Protein AF-A0A1B7UA16-F1 (afdb_monomer)

pLDDT: mean 83.26, std 14.71, range [41.12, 97.19]

Radius of gyration: 15.08 Å; Cα contacts (8 Å, |Δi|>4): 225; chains: 1; bounding box: 42×25×51 Å

Sequence (102 aa):
MLPAAKADPAQHTVVYRILGGGDVYSVIPDPGTPVYPASTTTWVSVPWSQTVQVTGSPYLALNYTDKTGGPHDCAIGVDGQSVRLAEHTAGRCAYQIPGPAQ

Secondary structure (DSSP, 8-state):
-PPP----TTEEEEEEEEESSSEEEEEEEESS--BS-TT----EESSEEEEEEEESS-EEEEEEEESS----EEEEEETTEE---SEEETTEEEEEPPPPP-

Mean predicted aligned error: 7.31 Å

Foldseek 3Di:
DPPDPPPPPFKKKKKKWKADFDWWAQWDKVVDDTDDHPPDPDTDTPGDMDIDIDGFWDKIKTFIDDPPPGPIWIWMDINNHTDDFPDTDVRMTIDTRDHPDD

Solvent-accessible surface area (backbone atoms only — not comparable to full-atom values): 5971 Å² total; per-residue (Å²): 132,82,79,76,78,74,78,53,93,45,56,42,47,34,36,45,36,39,43,50,61,59,57,32,27,30,39,35,39,38,80,63,76,60,50,58,61,80,90,43,93,59,73,42,63,42,63,37,74,50,77,40,80,47,64,67,51,49,68,37,36,38,35,35,44,72,82,77,78,58,73,54,45,66,50,52,26,50,72,86,37,80,58,86,58,78,38,81,49,83,44,37,32,26,37,68,47,73,68,81,83,128

Structure (mmCIF, N/CA/C/O backbone):
data_AF-A0A1B7UA16-F1
#
_entry.id   AF-A0A1B7UA16-F1
#
loop_
_atom_site.group_PDB
_atom_site.id
_atom_site.type_symbol
_atom_site.label_atom_id
_atom_site.label_alt_id
_atom_site.label_comp_id
_atom_site.label_asym_id
_atom_site.label_entity_id
_atom_site.label_seq_id
_atom_site.pdbx_PDB_ins_code
_atom_site.Cartn_x
_atom_site.Cartn_y
_atom_site.Cartn_z
_atom_site.occupancy
_atom_site.B_iso_or_equiv
_atom_site.auth_seq_id
_atom_site.auth_comp_id
_atom_site.auth_asym_id
_atom_site.auth_atom_id
_atom_site.pdbx_PDB_model_num
ATOM 1 N N . MET A 1 1 ? -2.210 -14.245 34.899 1.00 41.12 1 MET A N 1
ATOM 2 C CA . MET A 1 1 ? -3.004 -14.230 33.653 1.00 41.12 1 MET A CA 1
ATOM 3 C C . MET A 1 1 ? -2.848 -12.839 33.064 1.00 41.12 1 MET A C 1
ATOM 5 O O . MET A 1 1 ? -3.219 -11.883 33.730 1.00 41.12 1 MET A O 1
ATOM 9 N N . LEU A 1 2 ? -2.170 -12.710 31.922 1.00 43.56 2 LEU A N 1
ATOM 10 C CA . LEU A 1 2 ? -2.014 -11.427 31.224 1.00 43.56 2 LEU A CA 1
ATOM 11 C C . LEU A 1 2 ? -3.396 -11.004 30.696 1.00 43.56 2 LEU A C 1
ATOM 13 O O . LEU A 1 2 ? -4.121 -11.880 30.217 1.00 43.56 2 LEU A O 1
ATOM 17 N N . PRO A 1 3 ? -3.803 -9.728 30.801 1.00 44.41 3 PRO A N 1
ATOM 18 C CA . PRO A 1 3 ? -5.076 -9.301 30.242 1.00 44.41 3 PRO A CA 1
ATOM 19 C C . PRO A 1 3 ? -5.036 -9.519 28.728 1.00 44.41 3 PRO A C 1
ATOM 21 O O . PRO A 1 3 ? -4.104 -9.076 28.058 1.00 44.41 3 PRO A O 1
ATOM 24 N N . ALA A 1 4 ? -6.032 -10.236 28.202 1.00 54.47 4 ALA A N 1
ATOM 25 C CA . ALA A 1 4 ? -6.261 -10.306 26.768 1.00 54.47 4 ALA A CA 1
ATOM 26 C C . ALA A 1 4 ? -6.374 -8.865 26.263 1.00 54.47 4 ALA A C 1
ATOM 28 O O . ALA A 1 4 ? -7.217 -8.111 26.757 1.00 54.47 4 ALA A O 1
ATOM 29 N N . ALA A 1 5 ? -5.478 -8.471 25.354 1.00 51.75 5 ALA A N 1
ATOM 30 C CA . ALA A 1 5 ? -5.551 -7.182 24.688 1.00 51.75 5 ALA A CA 1
ATOM 31 C C . ALA A 1 5 ? -6.972 -7.045 24.140 1.00 51.75 5 ALA A C 1
ATOM 33 O O . ALA A 1 5 ? -7.403 -7.836 23.301 1.00 51.75 5 ALA A O 1
ATOM 34 N N . LYS A 1 6 ? -7.734 -6.114 24.713 1.00 47.56 6 LYS A N 1
ATOM 35 C CA . LYS A 1 6 ? -9.070 -5.774 24.243 1.00 47.56 6 LYS A CA 1
ATOM 36 C C . LYS A 1 6 ? -8.856 -5.319 22.802 1.00 47.56 6 LYS A C 1
ATOM 38 O O . LYS A 1 6 ? -8.224 -4.285 22.608 1.00 47.56 6 LYS A O 1
ATOM 43 N N . ALA A 1 7 ? -9.275 -6.124 21.826 1.00 53.66 7 ALA A N 1
ATOM 44 C CA . ALA A 1 7 ? -9.327 -5.682 20.443 1.00 53.66 7 ALA A CA 1
ATOM 45 C C . ALA A 1 7 ? -10.172 -4.407 20.455 1.00 53.66 7 ALA A C 1
ATOM 47 O O . ALA A 1 7 ? -11.347 -4.452 20.831 1.00 53.66 7 ALA A O 1
ATOM 48 N N . ASP A 1 8 ? -9.535 -3.265 20.208 1.00 62.00 8 ASP A N 1
ATOM 49 C CA . ASP A 1 8 ? -10.258 -2.012 20.083 1.00 62.00 8 ASP A CA 1
ATOM 50 C C . ASP A 1 8 ? -11.186 -2.199 18.876 1.00 62.00 8 ASP A C 1
ATOM 52 O O . ASP A 1 8 ? -10.688 -2.522 17.797 1.00 62.00 8 ASP A O 1
ATOM 56 N N . PRO A 1 9 ? -12.517 -2.085 19.026 1.00 62.09 9 PRO A N 1
ATOM 57 C CA . PRO A 1 9 ? -13.442 -2.257 17.908 1.00 62.09 9 PRO A CA 1
ATOM 58 C C . PRO A 1 9 ? -13.210 -1.242 16.778 1.00 62.09 9 PRO A C 1
ATOM 60 O O . PRO A 1 9 ? -13.787 -1.400 15.708 1.00 62.09 9 PRO A O 1
ATOM 63 N N . ALA A 1 10 ? -12.377 -0.220 17.001 1.00 78.50 10 ALA A N 1
ATOM 64 C CA . ALA A 1 10 ? -11.919 0.712 15.984 1.00 78.50 10 ALA A CA 1
ATOM 65 C C . ALA A 1 10 ? -10.550 0.351 15.373 1.00 78.50 10 ALA A C 1
ATOM 67 O O . ALA A 1 10 ? -10.067 1.107 14.537 1.00 78.50 10 ALA A O 1
ATOM 68 N N . GLN A 1 11 ? -9.881 -0.730 15.788 1.00 89.50 11 GLN A N 1
ATOM 69 C CA . GLN A 1 11 ? -8.592 -1.136 15.226 1.00 89.50 11 GLN A CA 1
ATOM 70 C C . GLN A 1 11 ? -8.780 -1.965 13.953 1.00 89.50 11 GLN A C 1
ATOM 72 O O . GLN A 1 11 ? -9.472 -2.980 13.963 1.00 89.50 11 GLN A O 1
ATOM 77 N N . HIS A 1 12 ? -8.090 -1.564 12.888 1.00 91.06 12 HIS A N 1
ATOM 78 C CA . HIS A 1 12 ? -8.087 -2.247 11.602 1.00 91.06 12 HIS A CA 1
ATOM 79 C C . HIS A 1 12 ? -6.685 -2.738 11.239 1.00 91.06 12 HIS A C 1
ATOM 81 O O . HIS A 1 12 ? -5.692 -2.013 11.373 1.00 91.06 12 HIS A O 1
ATOM 87 N N . THR A 1 13 ? -6.610 -3.958 10.708 1.00 94.69 13 THR A N 1
ATOM 88 C CA . THR A 1 13 ? -5.392 -4.501 10.099 1.00 94.69 13 THR A CA 1
ATOM 89 C C . THR A 1 13 ? -5.377 -4.163 8.617 1.00 94.69 13 THR A C 1
ATOM 91 O O . THR A 1 13 ? -6.146 -4.725 7.839 1.00 94.69 13 THR A O 1
ATOM 94 N N . VAL A 1 14 ? -4.476 -3.277 8.205 1.00 95.94 14 VAL A N 1
ATOM 95 C CA . VAL A 1 14 ? -4.337 -2.853 6.809 1.00 95.94 14 VAL A CA 1
ATOM 96 C C . VAL A 1 14 ? -3.151 -3.558 6.171 1.00 95.94 14 VAL A C 1
ATOM 98 O O . VAL A 1 14 ? -2.067 -3.610 6.746 1.00 95.94 14 VAL A O 1
ATOM 101 N N . VAL A 1 15 ? -3.339 -4.076 4.961 1.00 97.19 15 VAL A N 1
ATOM 102 C CA . VAL A 1 15 ? -2.285 -4.685 4.150 1.00 97.19 15 VAL A CA 1
ATOM 103 C C . VAL A 1 15 ? -2.160 -3.916 2.843 1.00 97.19 15 VAL A C 1
ATOM 105 O O . VAL A 1 15 ? -3.050 -3.966 1.996 1.00 97.19 15 VAL A O 1
ATOM 108 N N . TYR A 1 16 ? -1.030 -3.245 2.661 1.00 96.31 16 TYR A N 1
ATOM 109 C CA . TYR A 1 16 ? -0.641 -2.624 1.401 1.00 96.31 16 TYR A CA 1
ATOM 110 C C . TYR A 1 16 ? 0.088 -3.634 0.530 1.00 96.31 16 TYR A C 1
ATOM 112 O O . TYR A 1 16 ? 0.925 -4.388 1.034 1.00 96.31 16 TYR A O 1
ATOM 120 N N . ARG A 1 17 ? -0.208 -3.653 -0.771 1.00 95.38 17 ARG A N 1
ATOM 121 C CA . ARG A 1 17 ? 0.445 -4.538 -1.738 1.00 95.38 17 ARG A CA 1
ATOM 122 C C . ARG A 1 17 ? 0.779 -3.809 -3.027 1.00 95.38 17 ARG A C 1
ATOM 124 O O . AR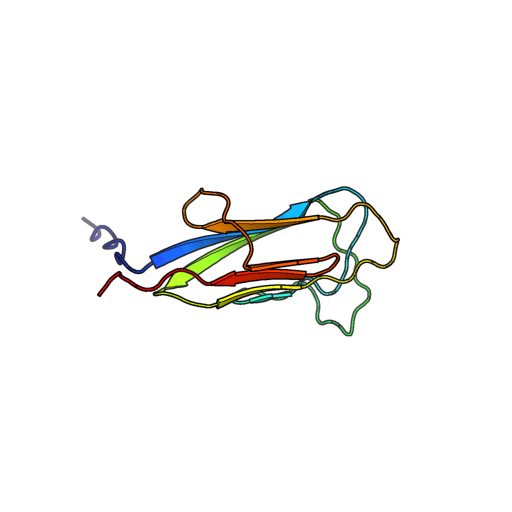G A 1 17 ? -0.053 -3.073 -3.552 1.00 95.38 17 ARG A O 1
ATOM 131 N N . ILE A 1 18 ? 1.960 -4.105 -3.556 1.00 93.31 18 ILE A N 1
ATOM 132 C CA . ILE A 1 18 ? 2.322 -3.866 -4.952 1.00 93.31 18 ILE A CA 1
ATOM 133 C C . ILE A 1 18 ? 2.450 -5.240 -5.604 1.00 93.31 18 ILE A C 1
ATOM 135 O O . ILE A 1 18 ? 3.177 -6.110 -5.119 1.00 93.31 18 ILE A O 1
ATOM 139 N N . LEU A 1 19 ? 1.678 -5.441 -6.659 1.00 91.50 19 LEU A N 1
ATOM 140 C CA . LEU A 1 19 ? 1.534 -6.672 -7.417 1.00 91.50 19 LEU A CA 1
ATOM 141 C C . LEU A 1 19 ? 2.313 -6.565 -8.737 1.00 91.50 19 LEU A C 1
ATOM 143 O O . LEU A 1 19 ? 2.730 -5.482 -9.149 1.00 91.50 19 LEU A O 1
ATOM 147 N N . GLY A 1 20 ? 2.470 -7.701 -9.414 1.00 87.56 20 GLY A N 1
ATOM 148 C CA . GLY A 1 20 ? 3.249 -7.801 -10.648 1.00 87.56 20 GLY A CA 1
ATOM 149 C C . GLY A 1 20 ? 4.704 -8.204 -10.399 1.00 87.56 20 GLY A C 1
ATOM 150 O O . GLY A 1 20 ? 5.063 -8.642 -9.306 1.00 87.56 20 GLY A O 1
ATOM 151 N N . GLY A 1 21 ? 5.521 -8.096 -11.447 1.00 83.06 21 GLY A N 1
ATOM 152 C CA . GLY A 1 21 ? 6.958 -8.392 -11.433 1.00 83.06 21 GLY A CA 1
ATOM 153 C C . GLY A 1 21 ? 7.800 -7.149 -11.735 1.00 83.06 21 GLY A C 1
ATOM 154 O O . GLY A 1 21 ? 7.267 -6.142 -12.193 1.00 83.06 21 GLY A O 1
ATOM 155 N N . GLY A 1 22 ? 9.109 -7.225 -11.488 1.00 84.50 22 GLY A N 1
ATOM 156 C CA . GLY A 1 22 ? 10.053 -6.119 -11.687 1.00 84.50 22 GLY A CA 1
ATOM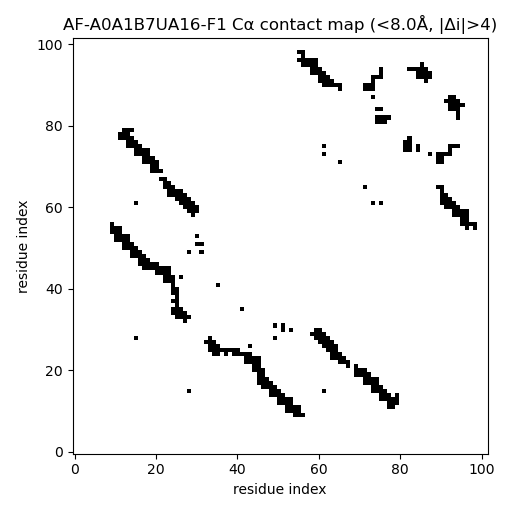 157 C C . GLY A 1 22 ? 10.427 -5.414 -10.384 1.00 84.50 22 GLY A C 1
ATOM 158 O O . GLY A 1 22 ? 10.371 -6.014 -9.309 1.00 84.50 22 GLY A O 1
ATOM 159 N N . ASP A 1 23 ? 10.792 -4.139 -10.489 1.00 86.19 23 ASP A N 1
ATOM 160 C CA . ASP A 1 23 ? 11.268 -3.337 -9.365 1.00 86.19 23 ASP A CA 1
ATOM 161 C C . ASP A 1 23 ? 10.598 -1.960 -9.346 1.00 86.19 23 ASP A C 1
ATOM 163 O O . ASP A 1 23 ? 10.419 -1.312 -10.377 1.00 86.19 23 ASP A O 1
ATOM 167 N N . VAL A 1 24 ? 10.273 -1.490 -8.146 1.00 87.06 24 VAL A N 1
ATOM 168 C CA . VAL A 1 24 ? 9.726 -0.151 -7.891 1.00 87.06 24 VAL A CA 1
ATOM 169 C C . VAL A 1 24 ? 10.636 0.611 -6.928 1.00 87.06 24 VAL A C 1
ATOM 171 O O . VAL A 1 24 ? 11.524 0.034 -6.304 1.00 87.06 24 VAL A O 1
ATOM 174 N N . TYR A 1 25 ? 10.431 1.916 -6.780 1.00 86.88 25 TYR A N 1
ATOM 175 C CA . TYR A 1 25 ? 11.086 2.719 -5.740 1.00 86.88 25 TYR A CA 1
ATOM 176 C C . TYR A 1 25 ? 10.098 3.719 -5.129 1.00 86.88 25 TYR A C 1
ATOM 178 O O . TYR A 1 25 ? 8.984 3.883 -5.629 1.00 86.88 25 TYR A O 1
ATOM 186 N N . SER A 1 26 ? 10.492 4.388 -4.042 1.00 87.19 26 SER A N 1
ATOM 187 C CA . SER A 1 26 ? 9.629 5.325 -3.301 1.00 87.19 26 SER A CA 1
ATOM 188 C C . SER A 1 26 ? 8.319 4.685 -2.823 1.00 87.19 26 SER A C 1
ATOM 190 O O . SER A 1 26 ? 7.243 5.241 -3.039 1.00 87.19 26 SER A O 1
ATOM 192 N N . VAL A 1 27 ? 8.387 3.499 -2.211 1.00 90.81 27 VAL A N 1
ATOM 193 C CA . VAL A 1 27 ? 7.185 2.806 -1.722 1.00 90.81 27 VAL A CA 1
ATOM 194 C C . VAL A 1 27 ? 6.737 3.445 -0.410 1.00 90.81 27 VAL A C 1
ATOM 196 O O . VAL A 1 27 ? 7.375 3.279 0.628 1.00 90.81 27 VAL A O 1
ATOM 199 N N . ILE A 1 28 ? 5.646 4.203 -0.464 1.00 92.19 28 ILE A N 1
ATOM 200 C CA . ILE A 1 28 ? 5.156 5.048 0.627 1.00 92.19 28 ILE A CA 1
ATOM 201 C C . ILE A 1 28 ? 3.724 4.618 0.978 1.00 92.19 28 ILE A C 1
ATOM 203 O O . ILE A 1 28 ? 2.769 5.102 0.361 1.00 92.19 28 ILE A O 1
ATOM 207 N N . PRO A 1 29 ? 3.564 3.688 1.934 1.00 91.94 29 PRO A N 1
ATOM 208 C CA . PRO A 1 29 ? 2.291 3.431 2.593 1.00 91.94 29 PRO A CA 1
ATOM 209 C C . PRO A 1 29 ? 1.985 4.545 3.602 1.00 91.94 29 PRO A C 1
ATOM 211 O O . PRO A 1 29 ? 2.854 4.939 4.381 1.00 91.94 29 PRO A O 1
ATOM 214 N N . ASP A 1 30 ? 0.748 5.025 3.605 1.00 92.19 30 ASP A N 1
ATOM 215 C CA . ASP A 1 30 ? 0.244 6.045 4.519 1.00 92.19 30 ASP A CA 1
ATOM 216 C C . ASP A 1 30 ? -1.128 5.628 5.074 1.00 92.19 30 ASP A C 1
ATOM 218 O O . ASP A 1 30 ? -2.078 5.530 4.297 1.00 92.19 30 ASP A O 1
ATOM 222 N N . PRO A 1 31 ? -1.257 5.352 6.384 1.00 88.69 31 PRO A N 1
ATOM 223 C CA . PRO A 1 31 ? -0.182 5.299 7.375 1.00 88.69 31 PRO A CA 1
ATOM 224 C C . PRO A 1 31 ? 0.732 4.088 7.152 1.00 88.69 31 PRO A C 1
ATOM 226 O O . PRO A 1 31 ? 0.285 3.024 6.727 1.00 88.69 31 PRO A O 1
ATOM 229 N N . GLY A 1 32 ? 2.012 4.228 7.487 1.00 85.50 32 GLY A N 1
ATOM 230 C CA . GLY A 1 32 ? 2.992 3.153 7.375 1.00 85.50 32 GLY A CA 1
ATOM 231 C C . GLY A 1 32 ? 4.423 3.663 7.446 1.00 85.50 32 GLY A C 1
ATOM 232 O O . GLY A 1 32 ? 4.671 4.837 7.712 1.00 85.50 32 GLY A O 1
ATOM 233 N N . THR A 1 33 ? 5.385 2.759 7.255 1.00 84.88 33 THR A N 1
ATOM 234 C CA . THR A 1 33 ? 6.800 3.142 7.158 1.00 84.88 33 THR A CA 1
ATOM 235 C C . THR A 1 33 ? 7.201 3.196 5.688 1.00 84.88 33 THR A C 1
ATOM 237 O O . THR A 1 33 ? 7.190 2.141 5.043 1.00 84.88 33 THR A O 1
ATOM 240 N N . PRO A 1 34 ? 7.575 4.380 5.165 1.00 81.19 34 PRO A N 1
ATOM 241 C CA . PRO A 1 34 ? 8.131 4.511 3.827 1.00 81.19 34 PRO A CA 1
ATOM 242 C C . PRO A 1 34 ? 9.360 3.622 3.650 1.00 81.19 34 PRO A C 1
ATOM 244 O O . PRO A 1 34 ? 10.271 3.624 4.482 1.00 81.19 34 PRO A O 1
ATOM 247 N N . VAL A 1 35 ? 9.404 2.879 2.550 1.00 81.62 35 VAL A N 1
ATOM 248 C CA . VAL A 1 35 ? 10.573 2.098 2.155 1.00 81.62 35 VAL A CA 1
ATOM 249 C C . VAL A 1 35 ? 11.401 2.946 1.207 1.00 81.62 35 VAL A C 1
ATOM 251 O O . VAL A 1 35 ? 11.040 3.121 0.043 1.00 81.62 35 VAL A O 1
ATOM 254 N N . TYR A 1 36 ? 12.518 3.431 1.751 1.00 67.69 36 TYR A N 1
ATOM 255 C CA . TYR A 1 36 ? 13.446 4.370 1.129 1.00 67.69 36 TYR A CA 1
ATOM 256 C C . TYR A 1 36 ? 12.784 5.726 0.788 1.00 67.69 36 TYR A C 1
ATOM 258 O O . TYR A 1 36 ? 11.713 5.782 0.186 1.00 67.69 36 TYR A O 1
ATOM 266 N N . PRO A 1 37 ? 13.378 6.866 1.183 1.00 58.75 37 PRO A N 1
ATOM 267 C CA . PRO A 1 37 ? 12.828 8.166 0.817 1.00 58.75 37 PRO A CA 1
ATOM 268 C C . PRO A 1 37 ? 12.840 8.340 -0.707 1.00 58.75 37 PRO A C 1
ATOM 270 O O . PRO A 1 37 ? 13.713 7.802 -1.395 1.00 58.75 37 PRO A O 1
ATOM 273 N N . ALA A 1 38 ? 11.912 9.147 -1.232 1.00 57.25 38 ALA A N 1
ATOM 274 C CA . ALA A 1 38 ? 11.761 9.373 -2.675 1.00 57.25 38 ALA A CA 1
ATOM 275 C C . ALA A 1 38 ? 13.031 9.903 -3.379 1.00 57.25 38 ALA A C 1
ATOM 277 O O . ALA A 1 38 ? 13.138 9.866 -4.602 1.00 57.25 38 ALA A O 1
ATOM 278 N N . SER A 1 39 ? 14.017 10.374 -2.609 1.00 60.34 39 SER A N 1
ATOM 279 C CA . SER A 1 39 ? 15.330 10.823 -3.076 1.00 60.34 39 SER A CA 1
ATOM 280 C C . SER A 1 39 ? 16.330 9.698 -3.378 1.00 60.34 39 SER A C 1
ATOM 282 O O . SER A 1 39 ? 17.421 9.987 -3.866 1.00 60.34 39 SER A O 1
ATOM 284 N N . THR A 1 40 ? 15.998 8.431 -3.108 1.00 61.22 40 THR A N 1
ATOM 285 C CA . THR A 1 40 ? 16.888 7.283 -3.351 1.00 61.22 40 THR A CA 1
ATOM 286 C C . THR A 1 40 ? 16.299 6.311 -4.374 1.00 61.22 40 THR A C 1
ATOM 288 O O . THR A 1 40 ? 15.213 5.775 -4.182 1.00 61.22 40 THR A O 1
ATOM 291 N N . THR A 1 41 ? 17.040 6.031 -5.452 1.00 67.44 41 THR A N 1
ATOM 292 C CA . THR A 1 41 ? 16.738 4.986 -6.458 1.00 67.44 41 THR A CA 1
ATOM 293 C C . THR A 1 41 ? 17.093 3.581 -5.961 1.00 67.44 41 THR A C 1
ATOM 295 O O . THR A 1 41 ? 17.626 2.762 -6.709 1.00 67.44 41 THR A O 1
ATOM 298 N N . THR A 1 42 ? 16.859 3.305 -4.678 1.00 77.62 42 THR A N 1
ATOM 299 C CA . THR A 1 42 ? 17.030 1.957 -4.139 1.00 77.62 42 THR A CA 1
ATOM 300 C C . THR A 1 42 ? 15.810 1.138 -4.527 1.00 77.62 42 THR A C 1
ATOM 302 O O . THR A 1 42 ? 14.682 1.486 -4.179 1.00 77.62 42 THR A O 1
ATOM 305 N N . TRP A 1 43 ? 16.055 0.074 -5.282 1.00 80.31 43 TRP A N 1
ATOM 306 C CA . TRP A 1 43 ? 15.018 -0.776 -5.848 1.00 80.31 43 TRP A CA 1
ATOM 307 C C . TRP A 1 43 ? 14.387 -1.670 -4.787 1.00 80.31 43 TRP A C 1
ATOM 309 O O . TRP A 1 43 ? 15.074 -2.247 -3.942 1.00 80.31 43 TRP A O 1
ATOM 319 N N . VAL A 1 44 ? 13.068 -1.794 -4.868 1.00 84.75 44 VAL A N 1
ATOM 320 C CA . VAL A 1 44 ? 12.261 -2.737 -4.106 1.00 84.75 44 VAL A CA 1
ATOM 321 C C . VAL A 1 44 ? 11.656 -3.707 -5.107 1.00 84.75 44 VAL A C 1
ATOM 323 O O . VAL A 1 44 ? 10.829 -3.316 -5.933 1.00 84.75 44 VAL A O 1
ATOM 326 N N . SER A 1 45 ? 12.067 -4.968 -5.034 1.00 86.88 45 SER A N 1
ATOM 327 C CA . SER A 1 45 ? 11.510 -6.005 -5.897 1.00 86.88 45 SER A CA 1
ATOM 328 C C . SER A 1 45 ? 10.052 -6.281 -5.547 1.00 86.88 45 SER A C 1
ATOM 330 O O . SER A 1 45 ? 9.679 -6.324 -4.371 1.00 86.88 45 SER A O 1
ATOM 332 N N . VAL A 1 46 ? 9.231 -6.472 -6.579 1.00 88.38 46 VAL A N 1
ATOM 333 C CA . VAL A 1 46 ? 7.822 -6.854 -6.441 1.00 88.38 46 VAL A CA 1
ATOM 334 C C . VAL A 1 46 ? 7.642 -8.367 -6.669 1.00 88.38 46 VAL A C 1
ATOM 336 O O . VAL A 1 46 ? 8.412 -8.967 -7.424 1.00 88.38 46 VAL A O 1
ATOM 339 N N . PRO A 1 47 ? 6.654 -9.018 -6.022 1.00 91.69 47 PRO A N 1
ATOM 340 C CA . PRO A 1 47 ? 5.599 -8.430 -5.194 1.00 91.69 47 PRO A CA 1
ATOM 341 C C . PRO A 1 47 ? 6.110 -7.900 -3.848 1.00 91.69 47 PRO A C 1
ATOM 343 O O . PRO A 1 47 ? 6.949 -8.517 -3.197 1.00 91.69 47 PRO A O 1
ATOM 346 N N . TRP A 1 48 ? 5.563 -6.764 -3.418 1.00 91.94 48 TRP A N 1
ATOM 347 C CA . TRP A 1 48 ? 5.871 -6.142 -2.129 1.00 91.94 48 TRP A CA 1
ATOM 348 C C . TRP A 1 48 ? 4.611 -6.040 -1.275 1.00 91.94 48 TRP A C 1
ATOM 350 O O . TRP A 1 48 ? 3.516 -5.809 -1.795 1.00 91.94 48 TRP A O 1
ATOM 360 N N . SER A 1 49 ? 4.758 -6.174 0.044 1.00 94.75 49 SER A N 1
ATOM 361 C CA . SER A 1 49 ? 3.659 -5.929 0.975 1.00 94.75 49 SER A CA 1
ATOM 362 C C . SER A 1 49 ? 4.118 -5.404 2.326 1.00 94.75 49 SER A C 1
ATOM 364 O O . SER A 1 49 ? 5.170 -5.809 2.822 1.00 94.75 49 SER A O 1
ATOM 366 N N . GLN A 1 50 ? 3.271 -4.598 2.962 1.00 94.50 50 GLN A N 1
ATOM 367 C CA . GLN A 1 50 ? 3.423 -4.182 4.355 1.00 94.50 50 GLN A CA 1
ATOM 368 C C . GLN A 1 50 ? 2.079 -4.269 5.075 1.00 94.50 50 GLN A C 1
ATOM 370 O O . GLN A 1 50 ? 1.053 -3.847 4.541 1.00 94.50 50 GLN A O 1
ATOM 375 N N . THR A 1 51 ? 2.108 -4.787 6.300 1.00 95.50 51 THR A N 1
ATOM 376 C CA . THR A 1 51 ? 0.956 -4.815 7.203 1.00 95.50 51 THR A CA 1
ATOM 377 C C . THR A 1 51 ? 1.116 -3.734 8.261 1.00 95.50 51 THR A C 1
ATOM 379 O O . THR A 1 51 ? 2.166 -3.651 8.898 1.00 95.50 51 THR A O 1
ATOM 382 N N . VAL A 1 52 ? 0.074 -2.937 8.477 1.00 93.38 52 VAL A N 1
ATOM 383 C CA . VAL A 1 52 ? 0.025 -1.897 9.509 1.00 93.38 52 VAL A CA 1
ATOM 384 C C . VAL A 1 52 ? -1.255 -2.023 10.329 1.00 93.38 52 VAL A C 1
ATOM 386 O O . VAL A 1 52 ? -2.257 -2.570 9.870 1.00 93.38 52 VAL A O 1
ATOM 389 N N . GLN A 1 53 ? -1.212 -1.521 11.558 1.00 93.25 53 GLN A N 1
ATOM 390 C CA . GLN A 1 53 ? -2.382 -1.401 12.422 1.00 93.25 53 GLN A CA 1
ATOM 391 C C . GLN A 1 53 ? -2.804 0.060 12.457 1.00 93.25 53 GLN A C 1
ATOM 393 O O . GLN A 1 53 ? -1.973 0.932 12.716 1.00 93.25 53 GLN A O 1
ATOM 398 N N . VAL A 1 54 ? -4.081 0.322 12.207 1.00 91.44 54 VAL A N 1
ATOM 399 C CA . VAL A 1 54 ? -4.653 1.672 12.242 1.00 91.44 54 VAL A CA 1
ATOM 400 C C . VAL A 1 54 ? -5.867 1.693 13.153 1.00 91.44 54 VAL A C 1
ATOM 402 O O . VAL A 1 54 ? -6.418 0.641 13.463 1.00 91.44 54 VAL A O 1
ATOM 405 N N . THR A 1 55 ? -6.287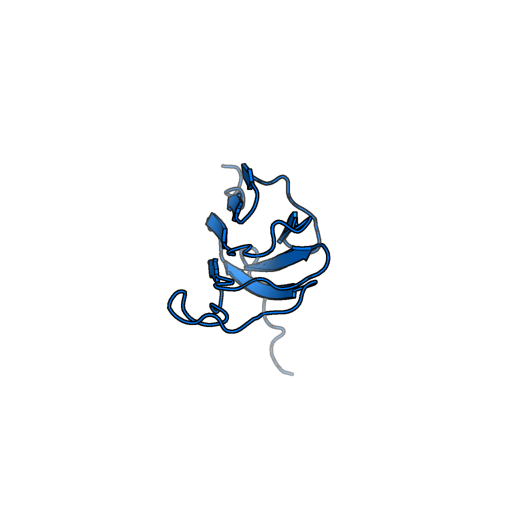 2.877 13.587 1.00 89.62 55 THR A N 1
ATOM 406 C CA . THR A 1 55 ? -7.494 3.044 14.398 1.00 89.62 55 THR A CA 1
ATOM 407 C C . THR A 1 55 ? -8.461 4.033 13.758 1.00 89.62 55 THR A C 1
ATOM 409 O O . THR A 1 55 ? -8.050 4.990 13.101 1.00 89.62 55 THR A O 1
ATOM 412 N N . GLY A 1 56 ? -9.757 3.807 13.961 1.00 87.00 56 GLY A N 1
ATOM 413 C CA . GLY A 1 56 ? -10.837 4.636 13.440 1.00 87.00 56 GLY A CA 1
ATOM 414 C C . GLY A 1 56 ? -11.012 4.496 11.930 1.00 87.00 56 GLY A C 1
ATOM 415 O O . GLY A 1 56 ? -10.834 3.426 11.360 1.00 87.00 56 GLY A O 1
ATOM 416 N N . SER A 1 57 ? -11.341 5.607 11.277 1.00 89.69 57 SER A N 1
ATOM 417 C CA . SER A 1 57 ? -11.658 5.653 9.847 1.00 89.69 57 SER A CA 1
ATOM 418 C C . SER A 1 57 ? -10.638 6.505 9.085 1.00 89.69 57 SER A C 1
ATOM 420 O O . SER A 1 57 ? -10.988 7.575 8.583 1.00 89.69 57 SER A O 1
ATOM 422 N N . PRO A 1 58 ? -9.351 6.117 9.043 1.00 90.56 58 PRO A N 1
ATOM 423 C CA . PRO A 1 58 ? -8.337 6.894 8.353 1.00 90.56 58 PRO A CA 1
ATOM 424 C C . PRO A 1 58 ? -8.453 6.749 6.835 1.00 90.56 58 PRO A C 1
ATOM 426 O O . PRO A 1 58 ? -8.983 5.768 6.299 1.00 90.56 58 PRO A O 1
ATOM 429 N N . TYR A 1 59 ? -7.891 7.740 6.154 1.00 93.44 59 TYR A N 1
ATOM 430 C CA . TYR A 1 59 ? -7.540 7.624 4.752 1.00 93.44 59 TYR A CA 1
ATOM 431 C C . TYR A 1 59 ? -6.277 6.768 4.626 1.00 93.44 59 TYR A C 1
ATOM 433 O O . TYR A 1 59 ? -5.318 6.960 5.371 1.00 93.44 59 TYR A O 1
ATOM 441 N N . LEU A 1 60 ? -6.301 5.818 3.701 1.00 95.62 60 LEU A N 1
ATOM 442 C CA . LEU A 1 60 ? -5.205 4.914 3.390 1.00 95.62 60 LEU A CA 1
ATOM 443 C C . LEU A 1 60 ? -4.703 5.223 1.985 1.00 95.62 60 LEU A C 1
ATOM 445 O O . LEU A 1 60 ? -5.497 5.283 1.042 1.00 95.62 60 LEU A O 1
ATOM 449 N N . ALA A 1 61 ? -3.394 5.342 1.818 1.00 96.38 61 ALA A N 1
ATOM 450 C CA . ALA A 1 61 ? -2.763 5.50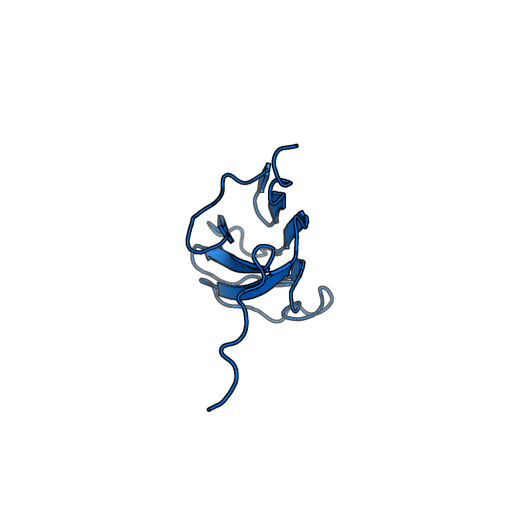1 0.521 1.00 96.38 61 ALA A CA 1
ATOM 451 C C . ALA A 1 61 ? -1.509 4.640 0.402 1.00 96.38 61 ALA A C 1
ATOM 453 O O . ALA A 1 61 ? -0.773 4.421 1.357 1.00 96.38 61 ALA A O 1
ATOM 454 N N . LEU A 1 62 ? -1.248 4.172 -0.810 1.00 95.38 62 LEU A N 1
ATOM 455 C CA . LEU A 1 62 ? -0.004 3.535 -1.196 1.00 95.38 62 LEU A CA 1
ATOM 456 C C . LEU A 1 62 ? 0.491 4.210 -2.459 1.00 95.38 62 LEU A C 1
ATOM 458 O O . LEU A 1 62 ? -0.155 4.105 -3.499 1.00 95.38 62 LEU A O 1
ATOM 462 N N . ASN A 1 63 ? 1.638 4.871 -2.364 1.00 92.75 63 ASN A N 1
ATOM 463 C CA . ASN A 1 63 ? 2.314 5.478 -3.502 1.00 92.75 63 ASN A CA 1
ATOM 464 C C . ASN A 1 63 ? 3.579 4.685 -3.822 1.00 92.75 63 ASN A C 1
ATOM 466 O O . ASN A 1 63 ? 4.269 4.222 -2.915 1.00 92.75 63 ASN A O 1
ATOM 470 N N . TYR A 1 64 ? 3.888 4.531 -5.101 1.00 90.56 64 TYR A N 1
ATOM 471 C CA . TYR A 1 64 ? 5.132 3.940 -5.578 1.00 90.56 64 TYR A CA 1
ATOM 472 C C . TYR A 1 64 ? 5.475 4.517 -6.947 1.00 90.56 64 TYR A C 1
ATOM 474 O O . TYR A 1 64 ? 4.601 4.972 -7.681 1.00 90.56 64 TYR A O 1
ATOM 482 N N . THR A 1 65 ? 6.755 4.519 -7.303 1.00 87.44 65 THR A N 1
ATOM 483 C CA . THR A 1 65 ? 7.188 4.940 -8.635 1.00 87.44 65 THR A CA 1
ATOM 484 C C . THR A 1 65 ? 7.664 3.740 -9.434 1.00 87.44 65 THR A C 1
ATOM 486 O O . THR A 1 65 ? 8.591 3.034 -9.030 1.00 87.44 65 THR A O 1
ATOM 489 N N . ASP A 1 66 ? 7.024 3.531 -10.579 1.00 79.56 66 ASP A N 1
ATOM 490 C CA . ASP A 1 66 ? 7.479 2.606 -11.605 1.00 79.56 66 ASP A CA 1
ATOM 491 C C . ASP A 1 66 ? 8.443 3.332 -12.552 1.00 79.56 66 ASP A C 1
ATOM 493 O O . ASP A 1 66 ? 8.125 4.390 -13.096 1.00 79.56 66 ASP A O 1
ATOM 497 N N . LYS A 1 67 ? 9.640 2.770 -12.737 1.00 66.94 67 LYS A N 1
ATOM 498 C CA . LYS A 1 67 ? 10.614 3.255 -13.724 1.00 66.94 67 LYS A CA 1
ATOM 499 C C . LYS A 1 67 ? 10.621 2.429 -15.007 1.00 66.94 67 LYS A C 1
ATOM 501 O O . LYS A 1 67 ? 11.055 2.923 -16.044 1.00 66.94 67 LYS A O 1
ATOM 506 N N . THR A 1 68 ? 10.223 1.165 -14.924 1.00 67.00 68 THR A N 1
ATOM 507 C CA . THR A 1 68 ? 10.375 0.191 -16.010 1.00 67.00 68 THR A CA 1
ATOM 508 C C . THR A 1 68 ? 9.154 0.103 -16.918 1.00 67.00 68 THR A C 1
ATOM 510 O O . THR A 1 68 ? 9.259 -0.480 -17.994 1.00 67.00 68 THR A O 1
ATOM 513 N N . GLY A 1 69 ? 8.027 0.715 -16.538 1.00 62.91 69 GLY A N 1
ATOM 514 C CA . GLY A 1 69 ? 6.777 0.610 -17.292 1.00 62.91 69 GLY A CA 1
ATOM 515 C C . GLY A 1 69 ? 6.186 -0.799 -17.216 1.00 62.91 69 GLY A C 1
ATOM 516 O O . GLY A 1 69 ? 5.539 -1.245 -18.164 1.00 62.91 69 GLY A O 1
ATOM 517 N N . GLY A 1 70 ? 6.489 -1.537 -16.142 1.00 65.94 70 GLY A N 1
ATOM 518 C CA . GLY A 1 70 ? 6.035 -2.910 -15.944 1.00 65.94 70 GLY A CA 1
ATOM 519 C C . GLY A 1 70 ? 4.540 -2.976 -15.609 1.00 65.94 70 GLY A C 1
ATOM 520 O O . GLY A 1 70 ? 3.933 -1.961 -15.260 1.00 65.94 70 GLY A O 1
ATOM 521 N N . PRO A 1 71 ? 3.905 -4.162 -15.681 1.00 73.56 71 PRO A N 1
ATOM 522 C CA . PRO A 1 71 ? 2.531 -4.345 -15.222 1.00 73.56 71 PRO A CA 1
ATOM 523 C C . PRO A 1 71 ? 2.497 -4.327 -13.686 1.00 73.56 71 PRO A C 1
ATOM 525 O O . PRO A 1 71 ? 2.353 -5.365 -13.041 1.00 73.56 71 PRO A O 1
ATOM 528 N N . HIS A 1 72 ? 2.688 -3.148 -13.098 1.00 85.12 72 HIS A N 1
ATOM 529 C CA . HIS A 1 72 ? 2.569 -2.940 -11.666 1.00 85.12 72 HIS A CA 1
ATOM 530 C C . HIS A 1 72 ? 1.137 -2.576 -11.334 1.00 85.12 72 HIS A C 1
ATOM 532 O O . HIS A 1 72 ? 0.601 -1.587 -11.835 1.00 85.12 72 HIS A O 1
ATOM 538 N N . ASP A 1 73 ? 0.559 -3.351 -10.434 1.00 90.19 73 ASP A N 1
ATOM 539 C CA . ASP A 1 73 ? -0.745 -3.066 -9.864 1.00 90.19 73 ASP A CA 1
ATOM 540 C C . ASP A 1 73 ? -0.603 -2.871 -8.353 1.00 90.19 73 ASP A C 1
ATOM 542 O O . ASP A 1 73 ? 0.395 -3.277 -7.755 1.00 90.19 73 ASP A O 1
ATOM 546 N N . CYS A 1 74 ? -1.574 -2.242 -7.711 1.00 92.62 74 CYS A N 1
ATOM 547 C CA . CYS A 1 74 ? -1.588 -2.088 -6.267 1.00 92.62 74 CYS A CA 1
ATOM 548 C C . CYS A 1 74 ? -2.928 -2.503 -5.674 1.00 92.62 74 CYS A C 1
ATOM 550 O O . CYS A 1 74 ? -3.977 -2.451 -6.310 1.00 92.62 74 CYS A O 1
ATOM 552 N N . ALA A 1 75 ? -2.881 -2.943 -4.421 1.00 95.44 75 ALA A N 1
ATOM 553 C CA . ALA A 1 75 ? -4.065 -3.341 -3.683 1.00 95.44 75 ALA A CA 1
ATOM 554 C C . ALA A 1 75 ? -3.949 -2.936 -2.217 1.00 95.44 75 ALA A C 1
ATOM 556 O O . ALA A 1 75 ? -2.865 -2.945 -1.628 1.00 95.44 75 ALA A O 1
ATOM 557 N N . ILE A 1 76 ? -5.099 -2.623 -1.626 1.00 96.81 76 ILE A N 1
ATOM 558 C CA . ILE A 1 76 ? -5.250 -2.395 -0.192 1.00 96.81 76 ILE A CA 1
ATOM 559 C C . ILE A 1 76 ? -6.222 -3.452 0.332 1.00 96.81 76 ILE A C 1
ATOM 561 O O . ILE A 1 76 ? -7.281 -3.691 -0.251 1.00 96.81 76 ILE A O 1
ATOM 565 N N . GLY A 1 77 ? -5.835 -4.125 1.408 1.00 96.50 77 GLY A N 1
ATOM 566 C CA . GLY A 1 77 ? -6.709 -5.000 2.176 1.00 96.50 77 GLY A CA 1
ATOM 567 C C . GLY A 1 77 ? -6.947 -4.417 3.560 1.00 96.50 77 GLY A C 1
ATOM 568 O O . GLY A 1 77 ? -6.018 -3.882 4.156 1.00 96.50 77 GLY A O 1
ATOM 569 N N . VAL A 1 78 ? -8.166 -4.534 4.072 1.00 94.62 78 VAL A N 1
ATOM 5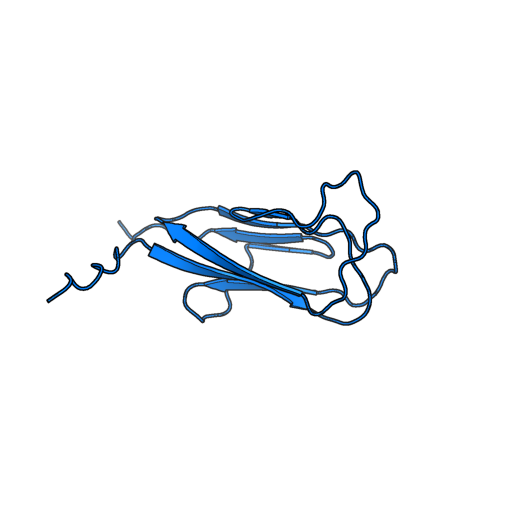70 C CA . VAL A 1 78 ? -8.542 -4.131 5.431 1.00 94.62 78 VAL A CA 1
ATOM 571 C C . VAL A 1 78 ? -9.210 -5.327 6.097 1.00 94.62 78 VAL A C 1
ATOM 573 O O . VAL A 1 78 ? -10.095 -5.944 5.510 1.00 94.62 78 VAL A O 1
ATOM 576 N N . ASP A 1 79 ? -8.727 -5.713 7.275 1.00 92.88 79 ASP A N 1
ATOM 577 C CA . ASP A 1 79 ? -9.239 -6.831 8.081 1.00 92.88 79 ASP A CA 1
ATOM 578 C C . ASP A 1 79 ? -9.337 -8.159 7.312 1.00 92.88 79 ASP A C 1
ATOM 580 O O . ASP A 1 79 ? -10.252 -8.962 7.478 1.00 92.88 79 ASP A O 1
ATOM 584 N N . GLY A 1 80 ? -8.359 -8.394 6.433 1.00 91.69 80 GLY A N 1
ATOM 585 C CA . GLY A 1 80 ? -8.287 -9.591 5.593 1.00 91.69 80 GLY A CA 1
ATOM 586 C C . GLY A 1 80 ? -9.157 -9.544 4.333 1.00 91.69 80 GLY A C 1
ATOM 587 O O . GLY A 1 80 ? -9.104 -10.480 3.537 1.00 91.69 80 GLY A O 1
ATOM 588 N N . GLN A 1 81 ? -9.906 -8.463 4.104 1.00 93.25 81 GLN A N 1
ATOM 589 C CA . GLN A 1 81 ? -10.752 -8.279 2.926 1.00 93.25 81 GLN A CA 1
ATOM 590 C C . GLN A 1 81 ? -10.118 -7.304 1.932 1.00 93.25 81 GLN A C 1
ATOM 592 O O . GLN A 1 81 ? -9.616 -6.249 2.317 1.00 93.25 81 GLN A O 1
ATOM 597 N N . SER A 1 82 ? -10.163 -7.627 0.637 1.00 93.31 82 SER A N 1
ATOM 598 C CA . SER A 1 82 ? -9.816 -6.657 -0.407 1.00 93.31 82 SER A CA 1
ATOM 599 C C . SER A 1 82 ? -10.876 -5.563 -0.471 1.00 93.31 82 SER A C 1
ATOM 601 O O . SER A 1 82 ? -12.072 -5.856 -0.490 1.00 93.31 82 SER A O 1
ATOM 603 N N . VAL A 1 83 ? -10.438 -4.309 -0.542 1.00 94.19 83 VAL A N 1
ATOM 604 C CA . VAL A 1 83 ? -11.347 -3.161 -0.590 1.00 94.19 83 VAL A CA 1
ATOM 605 C C . VAL A 1 83 ? -11.508 -2.638 -2.009 1.00 94.19 83 VAL A C 1
ATOM 607 O O . VAL A 1 83 ? -10.615 -2.763 -2.850 1.00 94.19 83 VAL A O 1
ATOM 610 N N . ARG A 1 84 ? -12.652 -2.006 -2.276 1.00 94.19 84 ARG A N 1
ATOM 611 C CA . ARG A 1 84 ? -12.833 -1.236 -3.502 1.00 94.19 84 ARG A CA 1
ATOM 612 C C . ARG A 1 84 ? -12.106 0.092 -3.344 1.00 94.19 84 ARG A C 1
ATOM 614 O O . ARG A 1 84 ? -12.539 0.947 -2.577 1.00 94.19 84 ARG A O 1
ATOM 621 N N . LEU A 1 85 ? -11.011 0.239 -4.073 1.00 94.81 85 LEU A N 1
ATOM 622 C CA . LEU A 1 85 ? -10.184 1.435 -4.039 1.00 94.81 85 LEU A CA 1
ATOM 623 C C . LEU A 1 85 ? -10.978 2.662 -4.503 1.00 94.81 85 LEU A C 1
ATOM 625 O O . LEU A 1 85 ? -11.719 2.603 -5.487 1.00 94.81 85 LEU A O 1
ATOM 629 N N . ALA A 1 86 ? -10.814 3.765 -3.777 1.00 93.00 86 ALA A N 1
ATOM 630 C CA . ALA A 1 86 ? -11.321 5.073 -4.177 1.00 93.00 86 ALA A CA 1
ATOM 631 C C . ALA A 1 86 ? -10.478 5.647 -5.323 1.00 93.00 86 ALA A C 1
ATOM 633 O O . ALA A 1 86 ? -11.008 6.294 -6.222 1.00 93.00 86 ALA A O 1
ATOM 634 N N . GLU A 1 87 ? -9.174 5.362 -5.305 1.00 93.12 87 GLU A N 1
ATOM 635 C CA . GLU A 1 87 ? -8.241 5.730 -6.363 1.00 93.12 87 GLU A CA 1
ATOM 636 C C . GLU A 1 87 ? -7.383 4.523 -6.717 1.00 93.12 87 GLU A C 1
ATOM 638 O O . GLU A 1 87 ? -6.822 3.872 -5.833 1.00 93.12 87 GLU A O 1
ATOM 643 N N . HIS A 1 88 ? -7.308 4.216 -8.008 1.00 94.69 88 HIS A N 1
ATOM 644 C CA . HIS A 1 88 ? -6.597 3.053 -8.520 1.00 94.69 88 HIS A CA 1
ATOM 645 C C . HIS A 1 88 ? -5.943 3.407 -9.850 1.00 94.69 88 HIS A C 1
ATOM 647 O O . HIS A 1 88 ? -6.567 3.362 -10.909 1.00 94.69 88 HIS A O 1
ATOM 653 N N . THR A 1 89 ? -4.688 3.833 -9.775 1.00 88.81 89 THR A N 1
ATOM 654 C CA . THR A 1 89 ? -3.879 4.235 -10.927 1.00 88.81 89 THR A CA 1
ATOM 655 C C . THR A 1 89 ? -2.488 3.628 -10.815 1.00 88.81 89 THR A C 1
ATOM 657 O O . THR A 1 89 ? -2.032 3.309 -9.717 1.00 88.81 89 THR A O 1
ATOM 660 N N . ALA A 1 90 ? -1.763 3.527 -11.929 1.00 83.44 90 ALA A N 1
ATOM 661 C CA . ALA A 1 90 ? -0.352 3.150 -11.882 1.00 83.44 90 ALA A CA 1
ATOM 662 C C . ALA A 1 90 ? 0.416 4.075 -10.916 1.00 83.44 90 ALA A C 1
ATOM 664 O O . ALA A 1 90 ? 0.342 5.299 -11.027 1.00 83.44 90 ALA A O 1
ATOM 665 N N . GLY A 1 91 ? 1.110 3.485 -9.942 1.00 88.06 91 GLY A N 1
ATOM 666 C CA . GLY A 1 91 ? 1.878 4.215 -8.932 1.00 88.06 91 GLY A CA 1
ATOM 667 C C . GLY A 1 91 ? 1.080 4.702 -7.721 1.00 88.06 91 GLY A C 1
ATOM 668 O O . GLY A 1 91 ? 1.680 5.242 -6.791 1.00 88.06 91 GLY A O 1
ATOM 669 N N . ARG A 1 92 ? -0.251 4.521 -7.687 1.00 92.56 92 ARG A N 1
ATOM 670 C CA . ARG A 1 92 ? -1.057 4.951 -6.540 1.00 92.56 92 ARG A CA 1
ATOM 671 C C . ARG A 1 92 ? -2.355 4.173 -6.342 1.00 92.56 92 ARG A C 1
ATOM 673 O O . ARG A 1 92 ? -3.211 4.123 -7.222 1.00 92.56 92 ARG A O 1
ATOM 680 N N . CYS A 1 93 ? -2.541 3.689 -5.118 1.00 95.56 93 CYS A N 1
ATOM 681 C CA . CYS A 1 93 ? -3.809 3.170 -4.621 1.00 95.56 93 CYS A CA 1
ATOM 682 C C . CYS A 1 93 ? -4.255 3.949 -3.392 1.00 95.56 93 CYS A C 1
ATOM 684 O O . CYS A 1 93 ? -3.429 4.265 -2.538 1.00 95.56 93 CYS A O 1
ATOM 686 N N . ALA A 1 94 ? -5.551 4.217 -3.269 1.00 96.56 94 ALA A N 1
ATOM 687 C CA . ALA A 1 94 ? -6.096 4.827 -2.067 1.00 96.56 94 ALA A CA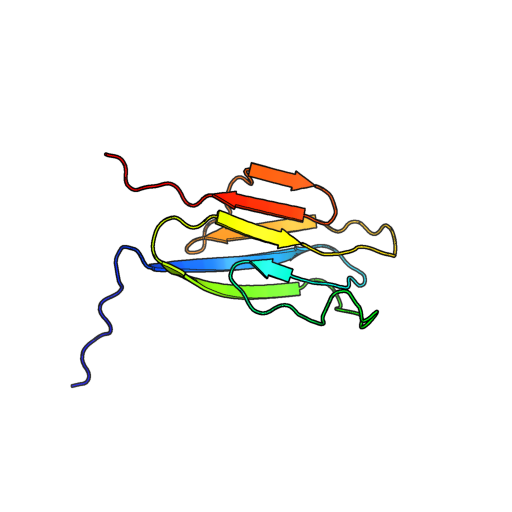 1
ATOM 688 C C . ALA A 1 94 ? -7.479 4.297 -1.698 1.00 96.56 94 ALA A C 1
ATOM 690 O O . ALA A 1 94 ? -8.272 3.900 -2.555 1.00 96.56 94 ALA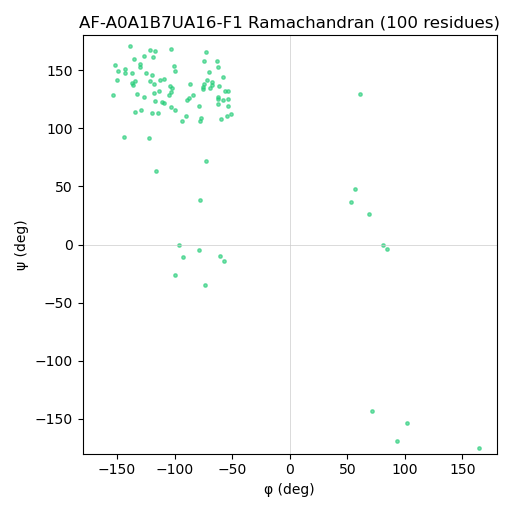 A O 1
ATOM 691 N N . TYR A 1 95 ? -7.769 4.313 -0.403 1.00 96.19 95 TYR A N 1
ATOM 692 C CA . TYR A 1 95 ? -9.028 3.868 0.171 1.00 96.19 95 TYR A CA 1
ATOM 693 C C . TYR A 1 95 ? -9.343 4.652 1.442 1.00 96.19 95 TYR A C 1
ATOM 695 O O . TYR A 1 95 ? -8.462 4.915 2.248 1.00 96.19 95 TYR A O 1
ATOM 703 N N . GLN A 1 96 ? -10.612 4.979 1.647 1.00 95.12 96 GLN A N 1
ATOM 704 C CA . GLN A 1 96 ? -11.094 5.570 2.889 1.00 95.12 96 GLN A CA 1
ATOM 705 C C . GLN A 1 96 ? -11.813 4.482 3.682 1.00 95.12 96 GLN A C 1
ATOM 707 O O . GLN A 1 96 ? -12.823 3.961 3.205 1.00 95.12 96 GLN A O 1
ATOM 712 N N . ILE A 1 97 ? -11.330 4.152 4.886 1.00 90.31 97 ILE A N 1
ATOM 713 C CA . ILE A 1 97 ? -12.097 3.280 5.784 1.00 90.31 97 ILE A CA 1
ATOM 714 C C . ILE A 1 97 ? -13.414 4.006 6.110 1.00 90.31 97 ILE A C 1
ATOM 716 O O . ILE A 1 97 ? -13.363 5.168 6.527 1.00 90.31 97 ILE A O 1
ATOM 720 N N . PRO A 1 98 ? -14.588 3.385 5.888 1.00 87.31 98 PRO A N 1
ATOM 721 C CA . PRO A 1 98 ? -15.865 4.003 6.210 1.00 87.31 98 PRO A CA 1
ATOM 722 C C . PRO A 1 98 ? -15.959 4.381 7.690 1.00 87.31 98 PRO A C 1
ATOM 724 O O . PRO A 1 98 ? -15.452 3.676 8.564 1.00 87.31 98 PRO A O 1
ATOM 727 N N . GLY A 1 99 ? -16.623 5.504 7.964 1.00 80.69 99 GLY A N 1
ATOM 728 C CA . GLY A 1 99 ? -17.043 5.868 9.316 1.00 80.69 99 GLY A CA 1
ATOM 729 C C . GLY A 1 99 ? -18.041 4.856 9.888 1.00 80.69 99 GLY A C 1
ATOM 730 O O . GLY A 1 99 ? -18.727 4.186 9.108 1.00 80.69 99 GLY A O 1
ATOM 731 N N . PRO A 1 100 ? -18.182 4.762 11.224 1.00 69.75 100 PRO A N 1
ATOM 732 C CA . PRO A 1 100 ? -19.343 4.100 11.802 1.00 69.75 100 PRO A CA 1
ATOM 733 C C . PR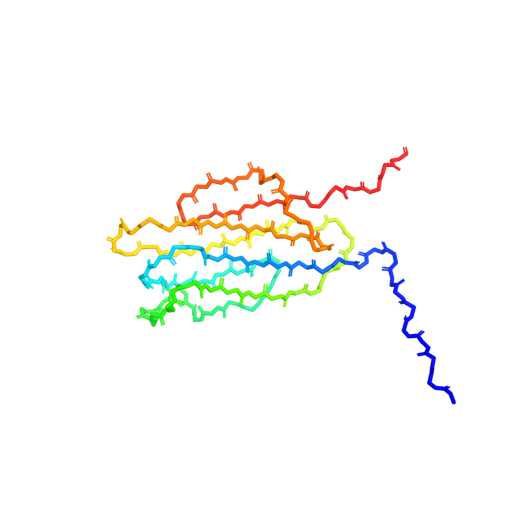O A 1 100 ? -20.610 4.742 11.224 1.00 69.75 100 PRO A C 1
ATOM 735 O O . PRO A 1 100 ? -20.708 5.970 11.148 1.00 69.75 100 PRO A O 1
ATOM 738 N N . ALA A 1 101 ? -21.556 3.914 10.775 1.00 61.09 101 ALA A N 1
ATOM 739 C CA . ALA A 1 101 ? -22.869 4.401 10.372 1.00 61.09 101 ALA A CA 1
ATOM 740 C C . ALA A 1 101 ? -23.495 5.127 11.574 1.00 61.09 101 ALA A C 1
ATOM 742 O O . ALA A 1 101 ? -23.542 4.560 12.668 1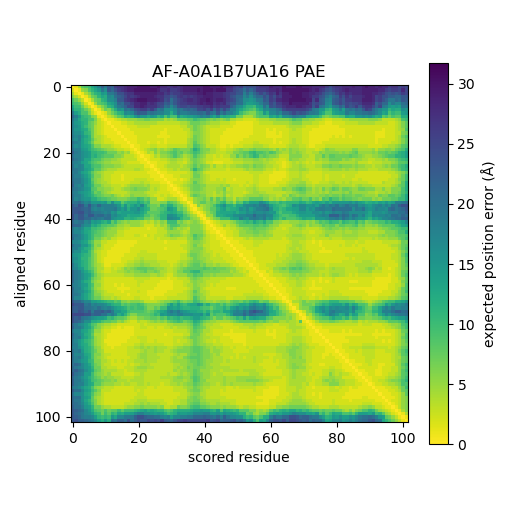.00 61.09 101 ALA A O 1
ATOM 743 N N . GLN A 1 102 ? -23.876 6.391 11.375 1.00 44.03 102 GLN A N 1
ATOM 744 C CA . GLN A 1 102 ? -24.583 7.193 12.378 1.00 44.03 102 GLN A CA 1
ATOM 745 C C . GLN A 1 102 ? -25.980 6.642 12.652 1.00 44.03 102 GLN A C 1
ATOM 747 O O . GLN A 1 102 ? -26.613 6.139 11.694 1.00 44.03 102 GLN A O 1
#

Nearest PDB structures (foldseek):
  5j9s-assembly1_A  TM=2.547E-01  e=1.603E+00  Homo sapiens
  4y6x-assembly3_C-4  TM=2.192E-01  e=7.971E+00  Tobacco streak virus